Protein AF-A0A0F9JXT3-F1 (afdb_monomer)

Radius of gyration: 18.6 Å; Cα contacts (8 Å, |Δi|>4): 121; chains: 1; bounding box: 40×46×52 Å

Foldseek 3Di:
DVVVVQVVVQVVCVVVQKHWDAQPVVRDIDIDGNDPCPPVPPCLPCVVPVVLVLLLVLQVVQCVVPVFKHQLVSSCVVSVDDPSVVSLVVCVVVVQWDDDVVVNMIGGDCVCSVNDPVVVVVVVVVVVVVVVVVVPPD

Solvent-accessible surface area (backbone atoms only — not comparable to full-atom values): 8036 Å² total; per-residue (Å²): 110,69,68,57,54,51,52,55,50,33,66,68,36,39,88,74,33,30,39,73,45,75,41,81,90,77,74,42,76,46,80,43,73,50,68,87,46,85,80,55,65,77,65,56,95,35,73,96,32,61,71,47,48,54,52,50,50,37,41,51,58,43,12,66,78,41,86,48,45,22,50,48,64,60,33,37,67,73,59,71,52,94,63,48,69,59,48,50,52,52,38,32,76,72,50,44,32,49,78,39,74,93,77,42,32,36,32,69,36,73,53,44,70,75,78,42,66,60,66,60,51,49,52,54,49,51,50,51,51,56,57,46,64,64,69,71,72,121

Organism: NCBI:txid412755

Mean predicted aligned error: 13.15 Å

Nearest PDB structures (foldseek):
  8bfn-assembly1_C  TM=5.231E-01  e=2.560E-04  Escherichia coli
  8dk2-assembly1_G  TM=4.763E-01  e=1.337E-03  Pseudomonas aeruginosa PA14
  2g7u-assembly1_A  TM=6.882E-01  e=5.340E-02  Rhodococcus jostii RHA1
  4aih-assembly3_E  TM=4.426E-01  e=5.340E-02  Yersinia pseudotuberculosis YPIII
  3mq0-assembly1_A  TM=5.984E-01  e=1.878E+00  Agrobacterium tumefaciens

Secondary structure (DSSP, 8-state):
-HHHHHHHHHHHHGGGTEEEEEETTTTEEEEEE---TTSS----TTTT-HHHHHHHHHHHHHHHHTTTEEEHHHHHHHHT-TTHHHHHHHHHHTTSEEEETTTTEEEE-THHHHH--HHHHHHHHHHHHHHHHTTS--

pLDDT: mean 82.57, std 15.04, range [35.94, 96.69]

Sequence (138 aa):
YFQNLIRHLSNFIEPLGLQIRFNPMSSRWYIAFEMDTSDLVSANPFEDKPRLAATLFCTIICCLKSKGTANIQLVKDIRKKKHVLADLKELKEMGYLDLNENLNRVKLTPLIGYHLDLNNLFNKLSLKLKNNEFQFKK

Structure (mmCIF, N/CA/C/O backbone):
data_AF-A0A0F9JXT3-F1
#
_entry.id   AF-A0A0F9JXT3-F1
#
loop_
_atom_site.group_PDB
_atom_site.id
_atom_site.type_symbol
_atom_site.label_atom_id
_atom_site.label_alt_id
_atom_site.label_comp_id
_atom_site.label_asym_id
_atom_site.label_entity_id
_atom_site.label_seq_id
_atom_site.pdbx_PDB_ins_code
_atom_site.Cartn_x
_atom_site.Cartn_y
_atom_site.Cartn_z
_atom_site.occupancy
_atom_site.B_iso_or_equiv
_atom_site.auth_seq_id
_atom_site.auth_comp_id
_atom_site.auth_asym_id
_atom_site.auth_atom_id
_atom_site.pdbx_PDB_model_num
ATOM 1 N N . TYR A 1 1 ? 6.729 -10.269 -32.428 1.00 80.56 1 TYR A N 1
ATOM 2 C CA . TYR A 1 1 ? 7.449 -9.038 -32.825 1.00 80.56 1 TYR A CA 1
ATOM 3 C C . TYR A 1 1 ? 7.768 -8.155 -31.618 1.00 80.56 1 TYR A C 1
ATOM 5 O O . TYR A 1 1 ? 8.933 -8.048 -31.268 1.00 80.56 1 TYR A O 1
ATOM 13 N N . PHE A 1 2 ? 6.765 -7.627 -30.904 1.00 85.31 2 PHE A N 1
ATOM 14 C CA . PHE A 1 2 ? 6.961 -6.769 -29.720 1.00 85.31 2 PHE A CA 1
ATOM 15 C C . PHE A 1 2 ? 7.819 -7.391 -28.600 1.00 85.31 2 PHE A C 1
ATOM 17 O O . PHE A 1 2 ? 8.727 -6.747 -28.092 1.00 85.31 2 PHE A O 1
ATOM 24 N N . GLN A 1 3 ? 7.601 -8.669 -28.270 1.00 83.00 3 GLN A N 1
ATOM 25 C CA . GLN A 1 3 ? 8.414 -9.379 -27.271 1.00 83.00 3 GLN A CA 1
ATOM 26 C C . GLN A 1 3 ? 9.899 -9.462 -27.660 1.00 83.00 3 GLN A C 1
ATOM 28 O O . GLN A 1 3 ? 10.767 -9.324 -26.804 1.00 83.00 3 GLN A O 1
ATOM 33 N N . ASN A 1 4 ? 10.198 -9.622 -28.955 1.00 88.50 4 ASN A N 1
ATOM 34 C CA . ASN A 1 4 ? 11.578 -9.600 -29.434 1.00 88.50 4 ASN A CA 1
ATOM 35 C C . ASN A 1 4 ? 12.175 -8.197 -29.307 1.00 88.50 4 ASN A C 1
ATOM 37 O O . ASN A 1 4 ? 13.304 -8.078 -28.856 1.00 88.50 4 ASN A O 1
ATOM 41 N N . LEU A 1 5 ? 11.420 -7.141 -29.626 1.00 92.44 5 LEU A N 1
ATOM 42 C CA . LEU A 1 5 ? 11.887 -5.764 -29.434 1.00 92.44 5 LEU A CA 1
ATOM 43 C C . LEU A 1 5 ? 12.205 -5.467 -27.963 1.00 92.44 5 LEU A C 1
ATOM 45 O O . LEU A 1 5 ? 13.259 -4.910 -27.675 1.00 92.44 5 LEU A O 1
ATOM 49 N N . ILE A 1 6 ? 11.345 -5.900 -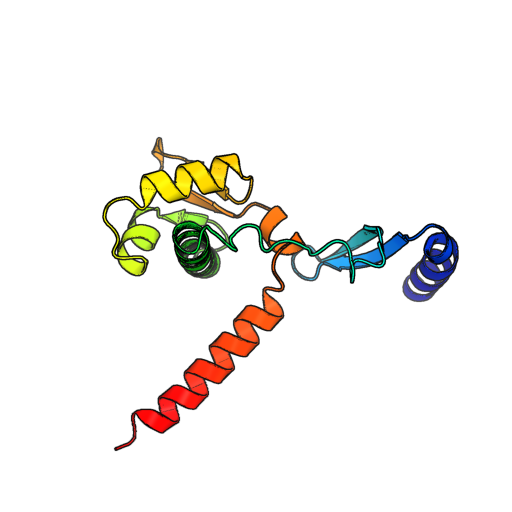27.037 1.00 89.19 6 ILE A N 1
ATOM 50 C CA . ILE A 1 6 ? 11.593 -5.758 -25.596 1.00 89.19 6 ILE A CA 1
ATOM 51 C C . ILE A 1 6 ? 12.842 -6.525 -25.174 1.00 89.19 6 ILE A C 1
ATOM 53 O O . ILE A 1 6 ? 13.680 -5.974 -24.471 1.00 89.19 6 ILE A O 1
ATOM 57 N N . ARG A 1 7 ? 13.007 -7.769 -25.628 1.00 85.81 7 ARG A N 1
ATOM 58 C CA . ARG A 1 7 ? 14.196 -8.563 -25.304 1.00 85.81 7 ARG A CA 1
ATOM 59 C C . ARG A 1 7 ? 15.480 -7.902 -25.814 1.00 85.81 7 ARG A C 1
ATOM 61 O O . ARG A 1 7 ? 16.459 -7.838 -25.086 1.00 85.81 7 ARG A O 1
ATOM 68 N N . HIS A 1 8 ? 15.467 -7.382 -27.041 1.00 91.06 8 HIS A N 1
ATOM 69 C CA . HIS A 1 8 ? 16.624 -6.686 -27.607 1.00 91.06 8 HIS A CA 1
ATOM 70 C C . HIS A 1 8 ? 16.938 -5.389 -26.853 1.00 91.06 8 HIS A C 1
ATOM 72 O O . HIS A 1 8 ? 18.103 -5.123 -26.576 1.00 91.06 8 HIS A O 1
ATOM 78 N N . LEU A 1 9 ? 15.914 -4.612 -26.484 1.00 92.25 9 LEU A N 1
ATOM 79 C CA . LEU A 1 9 ? 16.096 -3.420 -25.660 1.00 92.25 9 LEU A CA 1
ATOM 80 C C . LEU A 1 9 ? 16.654 -3.780 -24.279 1.00 92.25 9 LEU A C 1
ATOM 82 O O . LEU A 1 9 ? 17.563 -3.103 -23.820 1.00 92.25 9 LEU A O 1
ATOM 86 N N . SER A 1 10 ? 16.162 -4.857 -23.657 1.00 89.50 10 SER A N 1
ATOM 87 C CA . SER A 1 10 ? 16.638 -5.338 -22.354 1.00 89.50 10 SER A CA 1
ATOM 88 C C . SER A 1 10 ? 18.144 -5.585 -22.378 1.00 89.50 10 SER A C 1
ATOM 90 O O . SER A 1 10 ? 18.857 -5.020 -21.561 1.00 89.50 10 SER A O 1
ATOM 92 N N . ASN A 1 11 ? 18.634 -6.324 -23.376 1.00 88.00 11 ASN A N 1
ATOM 93 C CA . ASN A 1 11 ? 20.063 -6.612 -23.520 1.00 88.00 11 ASN A CA 1
ATOM 94 C C . ASN A 1 11 ? 20.904 -5.348 -23.775 1.00 88.00 11 ASN A C 1
ATOM 96 O O . ASN A 1 11 ? 22.085 -5.310 -23.455 1.00 88.00 11 ASN A O 1
ATOM 100 N N . PHE A 1 12 ? 20.319 -4.322 -24.401 1.00 91.31 12 PHE A N 1
ATOM 101 C CA . PHE A 1 12 ? 21.026 -3.082 -24.720 1.00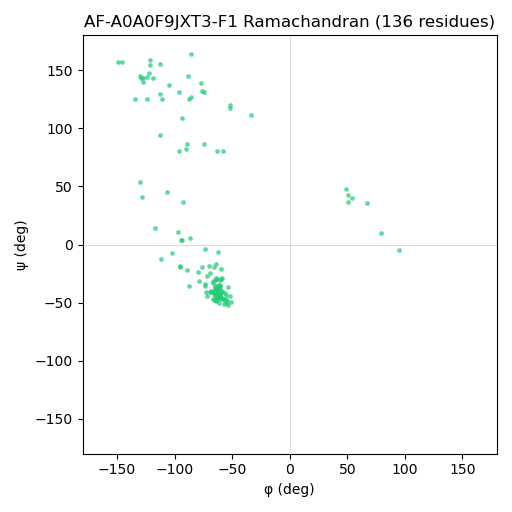 91.31 12 PHE A CA 1
ATOM 102 C C . PHE A 1 12 ? 21.159 -2.152 -23.509 1.00 91.31 12 PHE A C 1
ATOM 104 O O . PHE A 1 12 ? 22.130 -1.408 -23.409 1.00 91.31 12 PHE A O 1
ATOM 111 N N . ILE A 1 13 ? 20.179 -2.180 -22.603 1.00 88.38 13 ILE A N 1
ATOM 112 C CA . ILE A 1 13 ? 20.153 -1.310 -21.421 1.00 88.38 13 ILE A CA 1
ATOM 113 C C . ILE A 1 13 ? 20.724 -1.986 -20.167 1.00 88.38 13 ILE A C 1
ATOM 115 O O . ILE A 1 13 ? 21.120 -1.282 -19.244 1.00 88.38 13 ILE A O 1
ATOM 119 N N . GLU A 1 14 ? 20.819 -3.317 -20.145 1.00 82.94 14 GLU A N 1
ATOM 120 C CA . GLU A 1 14 ? 21.397 -4.101 -19.043 1.00 82.94 14 GLU A CA 1
ATOM 121 C C . GLU A 1 14 ? 22.808 -3.629 -18.629 1.00 82.94 14 GLU A C 1
ATOM 123 O O . GLU A 1 14 ? 23.009 -3.394 -17.437 1.00 82.94 14 GLU A O 1
ATOM 128 N N . PRO A 1 15 ? 23.760 -3.331 -19.544 1.00 81.81 15 PRO A N 1
ATOM 129 C CA . PRO A 1 15 ? 25.084 -2.820 -19.163 1.00 81.81 15 PRO A CA 1
ATOM 130 C C . PRO A 1 15 ? 25.066 -1.450 -18.469 1.00 81.81 15 PRO A C 1
ATOM 132 O O . PRO A 1 15 ? 26.056 -1.054 -17.862 1.00 81.81 15 PRO A O 1
ATOM 135 N N . LEU A 1 16 ? 23.960 -0.707 -18.577 1.00 83.06 16 LEU A N 1
ATOM 136 C CA . LEU A 1 16 ? 23.763 0.575 -17.896 1.00 83.06 16 LEU A CA 1
ATOM 137 C C . LEU A 1 16 ? 23.203 0.393 -16.476 1.00 83.06 16 LEU A C 1
ATOM 139 O O . LEU A 1 16 ? 22.853 1.385 -15.838 1.00 83.06 16 LEU A O 1
ATOM 143 N N . GLY A 1 17 ? 23.071 -0.851 -16.003 1.00 76.38 17 GLY A N 1
ATOM 144 C CA . GLY A 1 17 ? 22.376 -1.172 -14.761 1.00 76.38 17 GLY A CA 1
ATOM 145 C C . GLY A 1 17 ? 20.882 -0.889 -14.872 1.00 76.38 17 GLY A C 1
ATOM 146 O O . GLY A 1 17 ? 20.278 -0.399 -13.927 1.00 76.38 17 GLY A O 1
ATOM 147 N N . LEU A 1 18 ? 20.268 -1.113 -16.038 1.00 84.38 18 LEU A N 1
ATOM 148 C CA . LEU A 1 18 ? 18.835 -0.904 -16.257 1.00 84.38 18 LEU A CA 1
ATOM 149 C C . LEU A 1 18 ? 18.150 -2.217 -16.641 1.00 84.38 18 LEU A C 1
ATOM 151 O O . LEU A 1 18 ? 18.666 -3.004 -17.425 1.00 84.38 18 LEU A O 1
ATOM 155 N N . GLN A 1 19 ? 16.926 -2.410 -16.160 1.00 88.81 19 GLN A N 1
ATOM 156 C CA . GLN A 1 19 ? 16.085 -3.563 -16.456 1.00 88.81 19 GLN A CA 1
ATOM 157 C C . GLN A 1 19 ? 14.705 -3.155 -16.945 1.00 88.81 19 GLN A C 1
ATOM 159 O O . GLN A 1 19 ? 14.085 -2.225 -16.427 1.00 88.81 19 GLN A O 1
ATOM 164 N N . ILE A 1 20 ? 14.168 -3.928 -17.886 1.00 89.44 20 ILE A N 1
ATOM 165 C CA . ILE A 1 20 ? 12.766 -3.827 -18.284 1.00 89.44 20 ILE A CA 1
ATOM 166 C C . ILE A 1 20 ? 11.919 -4.720 -17.374 1.00 89.44 20 ILE A C 1
ATOM 168 O O . ILE A 1 20 ? 12.136 -5.927 -17.289 1.00 89.44 20 ILE A O 1
ATOM 172 N N . ARG A 1 21 ? 10.900 -4.145 -16.734 1.00 86.88 21 ARG A N 1
ATOM 173 C CA . ARG A 1 21 ? 9.947 -4.857 -15.870 1.00 86.88 21 ARG A CA 1
ATOM 174 C C . ARG A 1 21 ? 8.512 -4.688 -16.360 1.00 86.88 21 ARG A C 1
ATOM 176 O O . ARG A 1 21 ? 8.175 -3.706 -17.021 1.00 86.88 21 ARG A O 1
ATOM 183 N N . PHE A 1 22 ? 7.654 -5.651 -16.027 1.00 85.38 22 PHE A N 1
ATOM 184 C CA . PHE A 1 22 ? 6.227 -5.627 -16.352 1.00 85.38 22 PHE A CA 1
ATOM 185 C C . PHE A 1 22 ? 5.388 -5.456 -15.086 1.00 85.38 22 PHE A C 1
ATOM 187 O O . PHE A 1 22 ? 5.504 -6.242 -14.148 1.00 85.38 22 PHE A O 1
ATOM 194 N N . ASN A 1 23 ? 4.518 -4.445 -15.064 1.00 81.06 23 ASN A N 1
ATOM 195 C CA . ASN A 1 23 ? 3.543 -4.246 -13.999 1.00 81.06 23 ASN A CA 1
ATOM 196 C C . ASN A 1 23 ? 2.206 -4.909 -14.389 1.00 81.06 23 ASN A C 1
ATOM 198 O O . ASN A 1 23 ? 1.493 -4.366 -15.241 1.00 81.06 23 ASN A O 1
ATOM 202 N N . PRO A 1 24 ? 1.809 -6.026 -13.748 1.00 74.44 24 PRO A N 1
ATOM 203 C CA . PRO A 1 24 ? 0.580 -6.736 -14.097 1.00 74.44 24 PRO A CA 1
ATOM 204 C C . PRO A 1 24 ? -0.693 -5.958 -13.736 1.00 74.44 24 PRO A C 1
ATOM 206 O O . PRO A 1 24 ? -1.718 -6.142 -14.385 1.00 74.44 24 PRO A O 1
ATOM 209 N N . MET A 1 25 ? -0.643 -5.047 -12.755 1.00 69.69 25 MET A N 1
ATOM 210 C CA . MET A 1 25 ? -1.813 -4.268 -12.324 1.00 69.69 25 MET A CA 1
ATOM 211 C C . MET A 1 25 ? -2.202 -3.191 -13.334 1.00 69.69 25 MET A C 1
ATOM 213 O O . MET A 1 25 ? -3.382 -2.895 -13.505 1.00 69.69 25 MET A O 1
ATOM 217 N N . SER A 1 26 ? -1.212 -2.588 -13.993 1.00 83.69 26 SER A N 1
ATOM 218 C CA . SER A 1 26 ? -1.443 -1.562 -15.016 1.00 83.69 26 SER A CA 1
ATOM 219 C C . SER A 1 26 ? -1.293 -2.086 -16.443 1.00 83.69 26 SER A C 1
ATOM 221 O O . SER A 1 26 ? -1.610 -1.355 -17.378 1.00 83.69 26 SER A O 1
ATOM 223 N N . SER A 1 27 ? -0.842 -3.335 -16.616 1.00 86.50 27 SER A N 1
ATOM 224 C CA . SER A 1 27 ? -0.493 -3.931 -17.912 1.00 86.50 27 SER A CA 1
ATOM 225 C C . SER A 1 27 ? 0.517 -3.086 -18.702 1.00 86.50 27 SER A C 1
ATOM 227 O O . SER A 1 27 ? 0.394 -2.919 -19.915 1.00 86.50 27 SER A O 1
ATOM 229 N N . ARG A 1 28 ? 1.514 -2.518 -18.009 1.00 87.50 28 ARG A N 1
ATOM 230 C CA . ARG A 1 28 ? 2.534 -1.632 -18.593 1.00 87.50 28 ARG A CA 1
ATOM 231 C C . ARG A 1 28 ? 3.943 -2.140 -18.329 1.00 87.50 28 ARG A C 1
ATOM 233 O O . ARG A 1 28 ? 4.242 -2.642 -17.247 1.00 87.50 28 ARG A O 1
ATOM 240 N N . TRP A 1 29 ? 4.805 -1.943 -19.317 1.00 89.25 29 TRP A N 1
ATOM 241 C CA . TRP A 1 29 ? 6.247 -2.133 -19.203 1.00 89.25 29 TRP A CA 1
ATOM 242 C C . TRP A 1 29 ? 6.903 -0.841 -18.716 1.00 89.25 29 TRP A C 1
ATOM 244 O O . TRP A 1 29 ? 6.446 0.249 -19.064 1.00 89.25 29 TRP A O 1
ATOM 254 N N . TYR A 1 30 ? 7.955 -0.954 -17.915 1.00 88.00 30 TYR A N 1
ATOM 255 C CA . TYR A 1 30 ? 8.721 0.182 -17.407 1.00 88.00 30 TYR A CA 1
ATOM 256 C C . TYR A 1 30 ? 10.202 -0.181 -17.276 1.00 88.00 30 TYR A C 1
ATOM 258 O O . TYR A 1 30 ? 10.547 -1.359 -17.186 1.00 88.00 30 TYR A O 1
ATOM 266 N N . ILE A 1 31 ? 11.068 0.833 -17.282 1.00 90.44 31 ILE A N 1
ATOM 267 C CA . ILE A 1 31 ? 12.506 0.680 -17.051 1.00 90.44 31 ILE A CA 1
ATOM 268 C C . ILE A 1 31 ? 12.777 0.964 -15.573 1.00 90.44 31 ILE A C 1
ATOM 270 O O . ILE A 1 31 ? 12.285 1.952 -15.027 1.00 90.44 31 ILE A O 1
ATOM 274 N N . ALA A 1 32 ? 13.528 0.083 -14.930 1.00 82.62 32 ALA A N 1
ATOM 275 C CA . ALA A 1 32 ? 14.004 0.212 -13.562 1.00 82.62 32 ALA A CA 1
ATOM 276 C C . ALA A 1 32 ? 15.532 0.161 -13.555 1.00 82.62 32 ALA A C 1
ATOM 278 O O . ALA A 1 32 ? 16.126 -0.361 -14.491 1.00 82.62 32 ALA A O 1
ATOM 279 N N . PHE A 1 33 ? 16.161 0.685 -12.510 1.00 82.94 33 PHE A N 1
ATOM 280 C CA . PHE A 1 33 ? 17.594 0.514 -12.308 1.00 82.94 33 PHE A CA 1
ATOM 281 C C . PHE A 1 33 ? 17.838 -0.811 -11.572 1.00 82.94 33 PHE A C 1
ATOM 283 O O . PHE A 1 33 ? 17.222 -1.067 -10.536 1.00 82.94 33 PHE A O 1
ATOM 290 N N . GLU A 1 34 ? 18.693 -1.659 -12.125 1.00 65.75 34 GLU A N 1
ATOM 291 C CA . GLU A 1 34 ? 19.302 -2.794 -11.450 1.00 65.75 34 GLU A CA 1
ATOM 292 C C . GLU A 1 34 ? 20.593 -2.300 -10.807 1.00 65.75 34 GLU A C 1
ATOM 294 O O . GLU A 1 34 ? 21.674 -2.306 -11.384 1.00 65.75 34 GLU A O 1
ATOM 299 N N . MET A 1 35 ? 20.449 -1.780 -9.594 1.00 54.59 35 MET A N 1
ATOM 300 C CA . MET A 1 35 ? 21.573 -1.770 -8.678 1.00 54.59 35 MET A CA 1
ATOM 301 C C . MET A 1 35 ? 21.712 -3.218 -8.209 1.00 54.59 35 MET A C 1
ATOM 303 O O . MET A 1 35 ? 20.713 -3.800 -7.779 1.00 54.59 35 MET A O 1
ATOM 307 N N . ASP A 1 36 ? 22.920 -3.777 -8.249 1.00 48.22 36 ASP A N 1
ATOM 308 C CA . ASP A 1 36 ? 23.298 -4.896 -7.384 1.00 48.22 36 ASP A CA 1
ATOM 30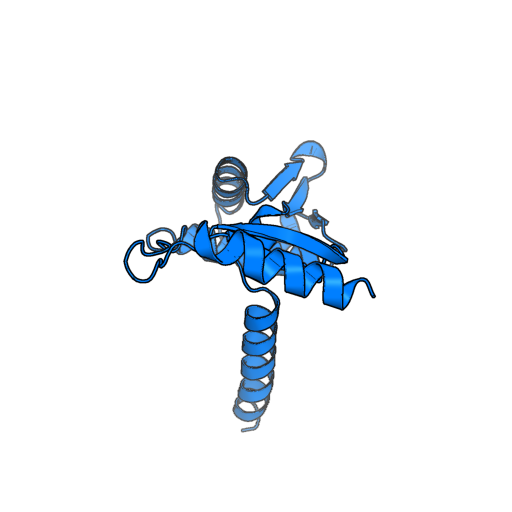9 C C . ASP A 1 36 ? 23.110 -4.439 -5.922 1.00 48.22 36 ASP A C 1
ATOM 311 O O . ASP A 1 36 ? 24.020 -3.967 -5.246 1.00 48.22 36 ASP A O 1
ATOM 315 N N . THR A 1 37 ? 21.866 -4.475 -5.442 1.00 45.78 37 THR A N 1
ATOM 316 C CA . THR A 1 37 ? 21.440 -4.075 -4.098 1.00 45.78 37 THR A CA 1
ATOM 317 C C . THR A 1 37 ? 21.434 -5.262 -3.147 1.00 45.78 37 THR A C 1
ATOM 319 O O . THR A 1 37 ? 20.589 -5.348 -2.256 1.00 45.78 37 THR A O 1
ATOM 322 N N . SER A 1 38 ? 22.391 -6.183 -3.278 1.00 41.19 38 SER A N 1
ATOM 323 C CA . SER A 1 38 ? 22.712 -7.012 -2.114 1.00 41.19 38 SER A CA 1
ATOM 324 C C . SER A 1 38 ? 23.260 -6.141 -0.973 1.00 41.19 38 SER A C 1
ATOM 326 O O . SER A 1 38 ? 22.984 -6.439 0.185 1.00 41.19 38 SER A O 1
ATOM 328 N N . ASP A 1 39 ? 23.921 -5.016 -1.297 1.00 38.44 39 ASP A N 1
ATOM 329 C CA . ASP A 1 39 ? 24.649 -4.199 -0.310 1.00 38.44 39 ASP A CA 1
ATOM 330 C C . ASP A 1 39 ? 24.040 -2.811 -0.038 1.00 38.44 39 ASP A C 1
ATOM 332 O O . ASP A 1 39 ? 24.345 -2.180 0.973 1.00 38.44 39 ASP A O 1
ATOM 336 N N . LEU A 1 40 ? 23.098 -2.353 -0.865 1.00 40.56 40 LEU A N 1
ATOM 337 C CA . LEU A 1 40 ? 22.130 -1.330 -0.470 1.00 40.56 40 LEU A CA 1
ATOM 338 C C . LEU A 1 40 ? 20.877 -2.067 -0.044 1.00 40.56 40 LEU A C 1
ATOM 340 O O . LEU A 1 40 ? 19.936 -2.206 -0.823 1.00 40.56 40 LEU A O 1
ATOM 344 N N . VAL A 1 41 ? 20.908 -2.569 1.192 1.00 43.25 41 VAL A N 1
ATOM 345 C CA . VAL A 1 41 ? 19.729 -3.015 1.930 1.00 43.25 41 VAL A CA 1
ATOM 346 C C . VAL A 1 41 ? 18.584 -2.102 1.510 1.00 43.25 41 VAL A C 1
ATOM 348 O O . VAL A 1 41 ? 18.609 -0.902 1.798 1.00 43.25 41 VAL A O 1
ATOM 351 N N . SER A 1 42 ?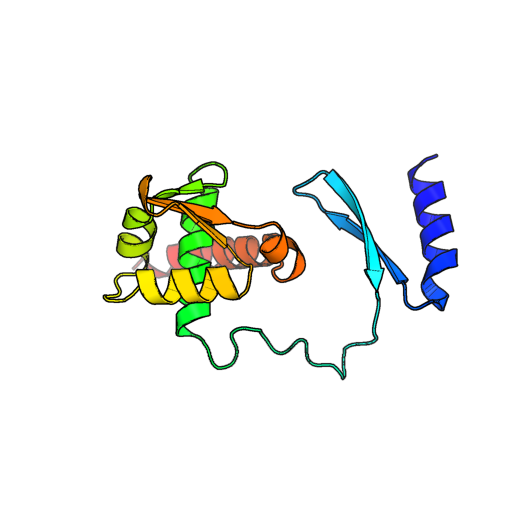 17.600 -2.636 0.778 1.00 49.72 42 SER A N 1
ATOM 352 C CA . SER A 1 42 ? 16.298 -1.995 0.689 1.00 49.72 42 SER A CA 1
ATOM 353 C C . SER A 1 42 ? 15.772 -2.041 2.117 1.00 49.72 42 SER A C 1
ATOM 355 O O . SER A 1 42 ? 15.080 -2.991 2.490 1.00 49.72 42 SER A O 1
ATOM 357 N N . ALA A 1 43 ? 16.235 -1.108 2.953 1.00 57.97 43 ALA A N 1
ATOM 358 C CA . ALA A 1 43 ? 15.870 -1.024 4.348 1.00 57.97 43 ALA A CA 1
ATOM 359 C C . ALA A 1 43 ? 14.363 -1.038 4.307 1.00 57.97 43 ALA A C 1
ATOM 361 O O . ALA A 1 43 ? 13.748 -0.218 3.611 1.00 57.97 43 ALA A O 1
ATOM 362 N N . ASN A 1 44 ? 13.783 -2.075 4.906 1.00 70.75 44 ASN A N 1
ATOM 363 C CA . ASN A 1 44 ? 12.347 -2.202 4.913 1.00 70.75 44 ASN A CA 1
ATOM 364 C C . ASN A 1 44 ? 11.852 -0.845 5.436 1.00 70.75 44 ASN A C 1
ATOM 366 O O . ASN A 1 44 ? 12.242 -0.457 6.537 1.00 70.75 44 ASN A O 1
ATOM 370 N N . PRO A 1 45 ? 11.043 -0.074 4.682 1.00 76.38 45 PRO A N 1
ATOM 371 C CA . PRO A 1 45 ? 10.684 1.291 5.081 1.00 76.38 45 PRO A CA 1
ATOM 372 C C . PRO A 1 45 ? 9.910 1.316 6.411 1.00 76.38 45 PRO A C 1
ATOM 374 O O . PRO A 1 45 ? 9.633 2.381 6.973 1.00 76.38 45 PRO A O 1
ATOM 377 N N . PHE A 1 46 ? 9.567 0.126 6.910 1.00 85.62 46 PHE A N 1
ATOM 378 C CA . PHE A 1 46 ? 8.922 -0.144 8.172 1.00 85.62 46 PHE A CA 1
ATOM 379 C C . PHE A 1 46 ? 9.747 -0.980 9.166 1.00 85.62 46 PHE A C 1
ATOM 381 O O . PHE A 1 46 ? 9.150 -1.456 10.130 1.00 85.62 46 PHE A O 1
ATOM 388 N N . GLU A 1 47 ? 11.057 -1.166 8.968 1.00 80.38 47 GLU A N 1
ATOM 389 C CA . GLU A 1 47 ? 11.944 -1.970 9.833 1.00 80.38 47 GLU A CA 1
ATOM 390 C C . GLU A 1 47 ? 11.807 -1.570 11.310 1.00 80.38 47 GLU A C 1
ATOM 392 O O . GLU A 1 47 ? 11.428 -2.395 12.138 1.00 80.38 47 GLU A O 1
ATOM 397 N N . ASP A 1 48 ? 11.886 -0.270 11.59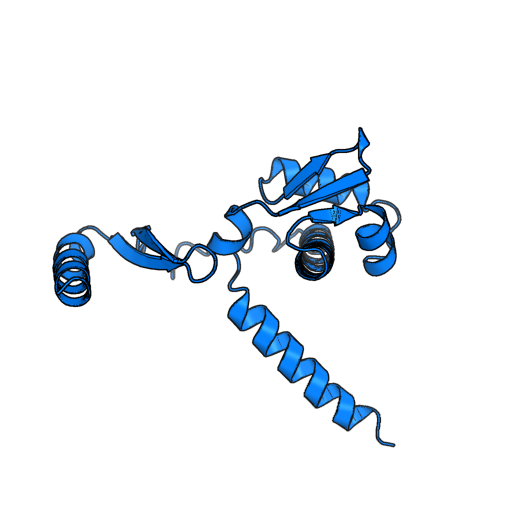8 1.00 85.19 48 ASP A N 1
ATOM 398 C CA . ASP A 1 48 ? 11.657 0.290 12.940 1.00 85.19 48 ASP A CA 1
ATOM 399 C C . ASP A 1 48 ? 10.233 0.839 13.141 1.00 85.19 48 ASP A C 1
ATOM 401 O O . ASP A 1 48 ? 9.932 1.546 14.106 1.00 85.19 48 ASP A O 1
ATOM 405 N N . LYS A 1 49 ? 9.315 0.558 12.207 1.00 90.44 49 LYS A N 1
ATOM 406 C CA . LYS A 1 49 ? 7.945 1.104 12.207 1.00 90.44 49 LYS A CA 1
ATOM 407 C C . LYS A 1 49 ? 6.888 0.006 12.020 1.00 90.44 49 LYS A C 1
ATOM 409 O O . LYS A 1 49 ? 5.988 0.165 11.185 1.00 90.44 49 LYS A O 1
ATOM 414 N N . PRO A 1 50 ? 6.878 -1.063 12.849 1.00 90.38 50 PRO A N 1
ATOM 415 C CA . PRO A 1 50 ? 5.901 -2.158 12.741 1.00 90.38 50 PRO A CA 1
ATOM 416 C C . PRO A 1 50 ? 4.453 -1.662 12.873 1.00 90.38 50 PRO A C 1
ATOM 418 O O . PRO A 1 50 ? 3.518 -2.204 12.279 1.00 90.38 50 PRO A O 1
ATOM 421 N N . ARG A 1 51 ? 4.270 -0.565 13.615 1.00 94.50 51 ARG A N 1
ATOM 422 C CA . ARG A 1 51 ? 3.020 0.186 13.725 1.00 94.50 51 ARG A CA 1
ATOM 423 C C . ARG A 1 51 ? 2.463 0.587 12.355 1.00 94.50 51 ARG A C 1
ATOM 425 O O . ARG A 1 51 ? 1.292 0.309 12.090 1.00 94.50 51 ARG A O 1
ATOM 432 N N . LEU A 1 52 ? 3.294 1.220 11.525 1.00 94.69 52 LEU A N 1
ATOM 433 C CA . LEU A 1 52 ? 2.922 1.719 10.202 1.00 94.69 52 LEU A CA 1
ATOM 434 C C . LEU A 1 52 ? 2.757 0.572 9.206 1.00 94.69 52 LEU A C 1
ATOM 436 O O . LEU A 1 52 ? 1.766 0.567 8.483 1.00 94.69 52 LEU A O 1
ATOM 440 N N . ALA A 1 53 ? 3.634 -0.441 9.241 1.00 91.88 53 ALA A N 1
ATOM 441 C CA . ALA A 1 53 ? 3.485 -1.649 8.420 1.00 91.88 53 ALA A CA 1
ATOM 442 C C . ALA A 1 53 ? 2.116 -2.308 8.621 1.00 91.88 53 ALA A C 1
ATOM 444 O O . ALA A 1 53 ? 1.407 -2.600 7.660 1.00 91.88 53 ALA A O 1
ATOM 445 N N . ALA A 1 54 ? 1.712 -2.509 9.878 1.00 93.38 54 ALA A N 1
ATOM 446 C CA . ALA A 1 54 ? 0.432 -3.131 10.192 1.00 93.38 54 ALA A CA 1
ATOM 447 C C . ALA A 1 54 ? -0.761 -2.274 9.733 1.00 93.38 54 ALA A C 1
ATOM 449 O O . ALA A 1 54 ? -1.747 -2.809 9.225 1.00 93.38 54 ALA A O 1
ATOM 450 N N . THR A 1 55 ? -0.680 -0.948 9.874 1.00 96.38 55 THR A N 1
ATOM 451 C CA . THR A 1 55 ? -1.738 -0.040 9.403 1.00 96.38 55 THR A CA 1
ATOM 452 C C . THR A 1 55 ? -1.812 0.001 7.875 1.00 96.38 55 THR A C 1
ATOM 454 O O . THR A 1 55 ? -2.912 -0.071 7.318 1.00 96.38 55 THR A O 1
ATOM 457 N N . LEU A 1 56 ? -0.671 0.025 7.182 1.00 94.25 56 LEU A N 1
ATOM 458 C CA . LEU A 1 56 ? -0.615 -0.073 5.726 1.00 94.25 56 LEU A CA 1
ATOM 459 C C . LEU A 1 56 ? -1.209 -1.400 5.249 1.00 94.25 56 LEU A C 1
ATOM 461 O O . LEU A 1 56 ? -2.041 -1.410 4.349 1.00 94.25 56 LEU A O 1
ATOM 465 N N . PHE A 1 57 ? -0.864 -2.508 5.904 1.00 92.31 57 PHE A N 1
ATOM 466 C CA . PHE A 1 57 ? -1.392 -3.829 5.576 1.00 92.31 57 PHE A CA 1
ATOM 467 C C . PHE A 1 57 ? -2.922 -3.908 5.716 1.00 92.31 57 PHE A C 1
ATOM 469 O O . PHE A 1 57 ? -3.604 -4.359 4.794 1.00 92.31 57 PHE A O 1
ATOM 476 N N . CYS A 1 58 ? -3.489 -3.402 6.820 1.00 94.38 58 CYS A N 1
ATOM 477 C CA . CYS A 1 58 ? -4.947 -3.298 6.978 1.00 94.38 58 CYS A CA 1
ATOM 478 C C . CYS A 1 58 ? -5.579 -2.434 5.877 1.00 94.38 58 CYS A C 1
ATOM 480 O O . CYS A 1 58 ? -6.622 -2.789 5.330 1.00 94.38 58 CYS A O 1
ATOM 482 N N . THR A 1 59 ? -4.929 -1.325 5.519 1.00 94.75 59 THR A N 1
ATOM 483 C CA . THR A 1 59 ? -5.398 -0.419 4.462 1.00 94.75 59 THR A CA 1
ATOM 484 C C . THR A 1 59 ? -5.391 -1.100 3.095 1.00 94.75 59 THR A C 1
ATOM 486 O O . THR A 1 59 ? -6.372 -0.995 2.361 1.00 94.75 59 THR A O 1
ATOM 489 N N . ILE A 1 60 ? -4.336 -1.858 2.776 1.00 92.44 60 ILE A N 1
ATOM 490 C CA . ILE A 1 60 ? -4.233 -2.657 1.549 1.00 92.44 60 ILE A CA 1
ATOM 491 C C . ILE A 1 60 ? -5.405 -3.636 1.465 1.00 92.44 60 ILE A C 1
ATOM 493 O O . ILE A 1 60 ? -6.134 -3.622 0.474 1.00 92.44 60 ILE A O 1
ATOM 497 N N . ILE A 1 61 ? -5.653 -4.418 2.523 1.00 90.38 61 ILE A N 1
ATOM 498 C CA . ILE A 1 61 ? -6.782 -5.362 2.575 1.00 90.38 61 ILE A CA 1
ATOM 499 C C . ILE A 1 61 ? -8.111 -4.647 2.315 1.00 90.38 61 ILE A C 1
ATOM 501 O O . ILE A 1 61 ? -8.917 -5.118 1.509 1.00 90.38 61 ILE A O 1
ATOM 505 N N . CYS A 1 62 ? -8.351 -3.511 2.974 1.00 92.62 62 CYS A N 1
ATOM 506 C CA . CYS A 1 62 ? -9.586 -2.757 2.787 1.00 92.62 62 CYS A CA 1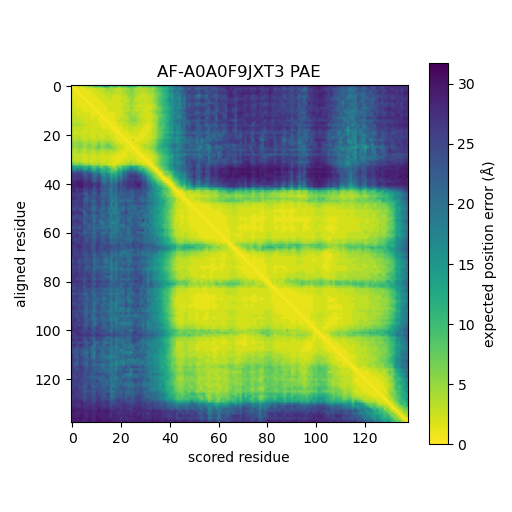
ATOM 507 C C . CYS A 1 62 ? -9.740 -2.268 1.342 1.00 92.62 62 CYS A C 1
ATOM 509 O O . CYS A 1 62 ? -10.786 -2.499 0.734 1.00 92.62 62 CYS A O 1
ATOM 511 N N . CYS A 1 63 ? -8.711 -1.631 0.778 1.00 91.19 63 CYS A N 1
ATOM 512 C CA . CYS A 1 63 ? -8.754 -1.065 -0.571 1.00 91.19 63 CYS A CA 1
ATOM 513 C C . CYS A 1 63 ? -8.959 -2.141 -1.642 1.00 91.19 63 CYS A C 1
ATOM 515 O O . CYS A 1 63 ? -9.690 -1.911 -2.604 1.00 91.19 63 CYS A O 1
ATOM 517 N N . LEU A 1 64 ? -8.391 -3.334 -1.463 1.00 84.69 64 LEU A N 1
ATOM 518 C CA . LEU A 1 64 ? -8.601 -4.460 -2.379 1.00 84.69 64 LEU A CA 1
ATOM 519 C C . LEU A 1 64 ? -10.057 -4.925 -2.397 1.00 84.69 64 LEU A C 1
ATOM 521 O O . LEU A 1 64 ? -10.608 -5.175 -3.466 1.00 84.69 64 LEU A O 1
ATOM 525 N N . LYS A 1 65 ? -10.712 -4.969 -1.231 1.00 82.19 65 LYS A N 1
ATOM 526 C CA . LYS A 1 65 ? -12.146 -5.291 -1.140 1.00 82.19 65 LYS A CA 1
ATOM 527 C C . LYS A 1 65 ? -13.040 -4.232 -1.792 1.00 82.19 65 LYS A C 1
ATOM 529 O O . LYS A 1 65 ? -14.194 -4.515 -2.090 1.00 82.19 65 LYS A O 1
ATOM 534 N N . SER A 1 66 ? -12.531 -3.019 -2.005 1.00 80.81 66 SER A N 1
ATOM 535 C CA . SER A 1 66 ? -13.320 -1.847 -2.402 1.00 80.81 66 SER A CA 1
ATOM 536 C C . SER A 1 66 ? -12.767 -1.130 -3.645 1.00 80.81 66 SER A C 1
ATOM 538 O O . SER A 1 66 ? -12.764 0.095 -3.735 1.00 80.81 66 SER A O 1
ATOM 540 N N . LYS A 1 67 ? -12.317 -1.906 -4.647 1.00 80.00 67 LYS A N 1
ATOM 541 C CA . LYS A 1 67 ? -11.866 -1.415 -5.972 1.00 80.00 67 LYS A CA 1
ATOM 542 C C . LYS A 1 67 ? -10.838 -0.268 -5.894 1.00 80.00 67 LYS A C 1
ATOM 544 O O . LYS A 1 67 ? -10.853 0.657 -6.700 1.00 80.00 67 LYS A O 1
ATOM 549 N N . GLY A 1 68 ? -9.940 -0.327 -4.913 1.00 79.38 68 GLY A N 1
ATOM 550 C CA . GLY A 1 68 ? -8.816 0.596 -4.748 1.00 79.38 68 GLY A CA 1
ATOM 551 C C . GLY A 1 68 ? -9.054 1.776 -3.804 1.00 79.38 68 GLY A C 1
ATOM 552 O O . GLY A 1 68 ? -8.105 2.512 -3.553 1.00 79.38 68 GLY A O 1
ATOM 553 N N . THR A 1 69 ? -10.260 1.967 -3.253 1.00 91.25 69 THR A N 1
ATOM 554 C CA . THR A 1 69 ? -10.549 3.037 -2.273 1.00 91.25 69 THR A CA 1
ATOM 555 C C . THR A 1 69 ? -11.360 2.499 -1.101 1.00 91.25 69 THR A C 1
ATOM 557 O O . THR A 1 69 ? -12.452 1.986 -1.308 1.00 91.25 69 THR A O 1
ATOM 560 N N . ALA A 1 70 ? -10.883 2.687 0.127 1.00 94.31 70 ALA A N 1
ATOM 561 C CA . ALA A 1 70 ? -11.531 2.201 1.342 1.00 94.31 70 ALA A CA 1
ATOM 562 C C . ALA A 1 70 ? -12.078 3.321 2.234 1.00 94.31 70 ALA A C 1
ATOM 564 O O . ALA A 1 70 ? -11.578 4.444 2.237 1.00 94.31 70 ALA A O 1
ATOM 565 N N . ASN A 1 71 ? -13.083 2.989 3.048 1.00 94.75 71 ASN A N 1
ATOM 566 C CA . ASN A 1 71 ? -13.531 3.833 4.154 1.00 94.75 71 ASN A CA 1
ATOM 567 C C . ASN A 1 71 ? -12.529 3.726 5.321 1.00 94.75 71 ASN A C 1
ATOM 569 O O . ASN A 1 71 ? -12.164 2.619 5.723 1.00 94.75 71 ASN A O 1
ATOM 573 N N . ILE A 1 72 ? -12.103 4.859 5.883 1.00 94.81 72 ILE A N 1
ATOM 574 C CA . ILE A 1 72 ? -11.156 4.906 7.012 1.00 94.81 72 ILE A CA 1
ATOM 575 C C . ILE A 1 72 ? -11.723 4.173 8.238 1.00 94.81 72 ILE A C 1
ATOM 577 O O . ILE A 1 72 ? -10.961 3.572 8.996 1.00 94.81 72 ILE A O 1
ATOM 581 N N . GLN A 1 73 ? -13.046 4.160 8.423 1.00 93.31 73 GLN A N 1
ATOM 582 C CA . GLN A 1 73 ? -13.684 3.421 9.511 1.00 93.31 73 GLN A CA 1
ATOM 583 C C . GLN A 1 73 ? -13.425 1.914 9.406 1.00 93.31 73 GLN A C 1
ATOM 585 O O . GLN A 1 73 ? -13.012 1.309 10.386 1.00 93.31 73 GLN A O 1
ATOM 590 N N . LEU A 1 74 ? -13.514 1.330 8.206 1.00 93.50 74 LEU A N 1
ATOM 591 C CA . LEU A 1 74 ? -13.195 -0.089 8.004 1.00 93.50 74 LEU A CA 1
ATOM 592 C C . LEU A 1 74 ? -11.734 -0.397 8.349 1.00 93.50 74 L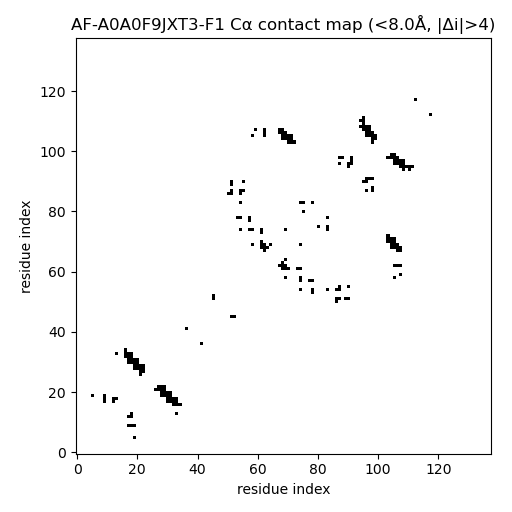EU A C 1
ATOM 594 O O . LEU A 1 74 ? -11.431 -1.438 8.929 1.00 93.50 74 LEU A O 1
ATOM 598 N N . VAL A 1 75 ? -10.815 0.518 8.025 1.00 95.12 75 VAL A N 1
ATOM 599 C CA . VAL A 1 75 ? -9.404 0.375 8.412 1.00 95.12 75 VAL A CA 1
ATOM 600 C C . VAL A 1 75 ? -9.259 0.394 9.935 1.00 95.12 75 VAL A C 1
ATOM 602 O O . VAL A 1 75 ? -8.533 -0.437 10.480 1.00 95.12 75 VAL A O 1
ATOM 605 N N . LYS A 1 76 ? -9.969 1.290 10.635 1.00 94.44 76 LYS A N 1
ATOM 606 C CA . LYS A 1 76 ? -9.991 1.336 12.108 1.00 94.44 76 LYS A CA 1
ATOM 607 C C . LYS A 1 76 ? -10.534 0.039 12.709 1.00 94.44 76 LYS A C 1
ATOM 609 O O . LYS A 1 76 ? -9.918 -0.491 13.634 1.00 94.44 76 LYS A O 1
ATOM 614 N N . ASP A 1 77 ? -11.622 -0.484 12.153 1.00 93.50 77 ASP A N 1
ATOM 615 C CA . ASP A 1 77 ? -12.306 -1.682 12.647 1.00 93.50 77 ASP A CA 1
ATOM 616 C C . ASP A 1 77 ? -11.434 -2.938 12.502 1.00 93.50 77 ASP A C 1
ATOM 618 O O . ASP A 1 77 ? -11.359 -3.753 13.422 1.00 93.50 77 ASP A O 1
ATOM 622 N N . ILE A 1 78 ? -10.713 -3.073 11.381 1.00 92.88 78 ILE A N 1
ATOM 623 C CA . ILE A 1 78 ? -9.761 -4.175 11.176 1.00 92.88 78 ILE A CA 1
ATOM 624 C C . ILE A 1 78 ? -8.517 -3.987 12.049 1.00 92.88 78 ILE A C 1
ATOM 626 O O . ILE A 1 78 ? -8.049 -4.939 12.675 1.00 92.88 78 ILE A O 1
ATOM 630 N N . ARG A 1 79 ? -7.966 -2.768 12.110 1.00 94.69 79 ARG A N 1
ATOM 631 C CA . ARG A 1 79 ? -6.702 -2.501 12.811 1.00 94.69 79 ARG A CA 1
ATOM 632 C C . ARG A 1 79 ? -6.838 -2.561 14.335 1.00 94.69 79 ARG A C 1
ATOM 634 O O . ARG A 1 79 ? -5.837 -2.843 14.996 1.00 94.69 79 ARG A O 1
ATOM 641 N N . LYS A 1 80 ? -8.033 -2.279 14.876 1.00 91.81 80 LYS A N 1
ATOM 642 C CA . LYS A 1 80 ? -8.377 -2.267 16.314 1.00 91.81 80 LYS A CA 1
ATOM 643 C C . LYS A 1 80 ? -7.381 -1.481 17.174 1.00 91.81 80 LYS A C 1
ATOM 645 O O . LYS A 1 80 ? -6.914 -1.948 18.209 1.00 91.81 80 LYS A O 1
ATOM 650 N N . LYS A 1 81 ? -7.036 -0.267 16.738 1.00 89.44 81 LYS A N 1
ATOM 651 C CA . LYS A 1 81 ? -6.072 0.614 17.417 1.00 89.44 81 LYS A CA 1
ATOM 652 C C . LYS A 1 81 ? -6.655 2.019 17.603 1.00 89.44 81 LYS A C 1
ATOM 654 O O . LYS A 1 81 ? -7.344 2.523 16.724 1.00 89.44 81 LYS A O 1
ATOM 659 N N . LYS A 1 82 ? -6.329 2.686 18.719 1.00 84.00 82 LYS A N 1
ATOM 660 C CA . LYS A 1 82 ? -6.820 4.043 19.038 1.00 84.00 82 LYS A CA 1
ATOM 661 C C . LYS A 1 82 ? -6.374 5.115 18.027 1.00 84.00 82 LYS A C 1
ATOM 663 O O . LYS A 1 82 ? -7.193 5.893 17.555 1.00 84.00 82 LYS A O 1
ATOM 668 N N . HIS A 1 83 ? -5.095 5.131 17.644 1.00 91.06 83 HIS A N 1
ATOM 669 C CA . HIS A 1 83 ? -4.501 6.209 16.830 1.00 91.06 83 HIS A CA 1
ATOM 670 C C . HIS A 1 83 ? -4.226 5.807 15.372 1.00 91.06 83 HIS A C 1
ATOM 672 O O . HIS A 1 83 ? -3.153 6.071 14.839 1.00 91.06 83 HIS A O 1
ATOM 678 N N . VAL A 1 84 ? -5.183 5.148 14.711 1.00 94.44 84 VAL A N 1
ATOM 679 C CA . VAL A 1 84 ? -5.036 4.744 13.294 1.00 94.44 84 VAL A CA 1
ATOM 680 C C . VAL A 1 84 ? -4.935 5.950 12.365 1.00 94.44 84 VAL A C 1
ATOM 682 O O . VAL A 1 84 ? -4.191 5.912 11.396 1.00 94.44 84 VAL A O 1
ATOM 685 N N . LEU A 1 85 ? -5.648 7.039 12.662 1.00 94.25 85 LEU A N 1
ATOM 686 C CA . LEU A 1 85 ? -5.644 8.224 11.804 1.00 94.25 85 LEU A CA 1
ATOM 687 C C . LEU A 1 85 ? -4.274 8.924 11.774 1.00 94.25 85 LEU A C 1
ATOM 689 O O . LEU A 1 85 ? -3.888 9.435 10.731 1.00 94.25 85 LEU A O 1
ATOM 693 N N . ALA A 1 86 ? -3.527 8.896 12.883 1.00 95.38 86 ALA A N 1
ATOM 694 C CA . ALA A 1 86 ? -2.154 9.401 12.926 1.00 95.38 86 ALA A CA 1
ATOM 695 C C . ALA A 1 86 ? -1.228 8.556 12.039 1.00 95.38 86 ALA A C 1
ATOM 6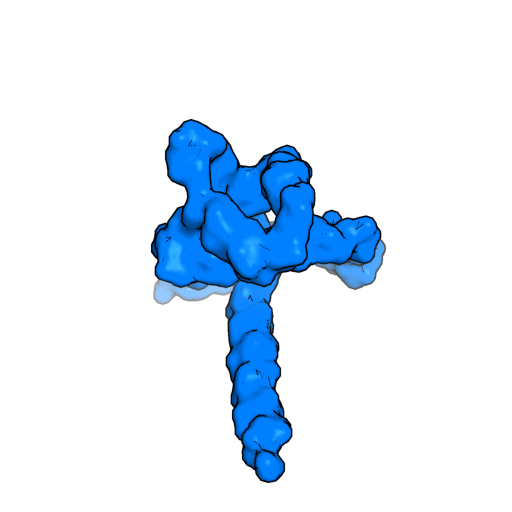97 O O . ALA A 1 86 ? -0.540 9.099 11.183 1.00 95.38 86 ALA A O 1
ATOM 698 N N . ASP A 1 87 ? -1.305 7.226 12.155 1.00 96.44 87 ASP A N 1
ATOM 699 C CA . ASP A 1 87 ? -0.543 6.318 11.289 1.00 96.44 87 ASP A CA 1
ATOM 700 C C . ASP A 1 87 ? -0.874 6.533 9.801 1.00 96.44 87 ASP A C 1
ATOM 702 O O . ASP A 1 87 ? 0.010 6.486 8.955 1.00 96.44 87 ASP A O 1
ATOM 706 N N . LEU A 1 88 ? -2.149 6.764 9.469 1.00 96.31 88 LEU A N 1
ATOM 707 C CA . LEU A 1 88 ? -2.570 7.049 8.098 1.00 96.31 88 LEU A CA 1
ATOM 708 C C . LEU A 1 88 ? -1.985 8.373 7.590 1.00 96.31 88 LEU A C 1
ATOM 710 O O . LEU A 1 88 ? -1.574 8.440 6.437 1.00 96.31 88 LEU A O 1
ATOM 714 N N . LYS A 1 89 ? -1.914 9.414 8.427 1.00 96.69 89 LYS A N 1
ATOM 715 C CA . LYS A 1 89 ? -1.274 10.686 8.057 1.00 96.69 89 LYS A CA 1
ATOM 716 C C . LYS A 1 89 ? 0.220 10.506 7.790 1.00 96.69 89 LYS A C 1
ATOM 718 O O . LYS A 1 89 ? 0.691 10.943 6.748 1.00 96.69 89 LYS A O 1
ATOM 723 N N . GLU A 1 90 ? 0.923 9.764 8.640 1.00 96.38 90 GLU A N 1
ATOM 724 C CA . GLU A 1 90 ? 2.337 9.431 8.412 1.00 96.38 90 GLU A CA 1
ATOM 725 C C . GLU A 1 90 ? 2.524 8.630 7.108 1.00 96.38 90 GLU A C 1
ATOM 727 O O . GLU A 1 90 ? 3.394 8.929 6.296 1.00 96.38 90 GLU A O 1
ATOM 732 N N . LEU A 1 91 ? 1.664 7.640 6.842 1.00 95.38 91 LEU A N 1
ATOM 733 C CA . LEU A 1 91 ? 1.708 6.865 5.595 1.00 95.38 91 LEU A CA 1
ATOM 734 C C . LEU A 1 91 ? 1.403 7.711 4.346 1.00 95.38 91 LEU A C 1
ATOM 736 O O . LEU A 1 91 ? 1.920 7.405 3.269 1.00 95.38 91 LEU A O 1
ATOM 740 N N . LYS A 1 92 ? 0.580 8.760 4.481 1.00 95.62 92 LYS A N 1
ATOM 741 C CA . LYS A 1 92 ? 0.345 9.758 3.429 1.00 95.62 92 LYS A CA 1
ATOM 742 C C . LYS A 1 92 ? 1.607 10.570 3.155 1.00 95.62 92 LYS A C 1
ATOM 744 O O . LYS A 1 92 ? 1.975 10.731 1.998 1.00 95.62 92 LYS A O 1
ATOM 749 N N . GLU A 1 93 ? 2.274 11.052 4.200 1.00 95.19 93 GLU A N 1
ATOM 750 C CA . GLU A 1 93 ? 3.533 11.805 4.086 1.00 95.19 93 GLU A CA 1
ATOM 751 C C . GLU A 1 93 ? 4.642 10.962 3.446 1.00 95.19 93 GLU A C 1
ATOM 753 O O . GLU A 1 93 ? 5.417 11.462 2.637 1.00 95.19 93 GLU A O 1
ATOM 758 N N . MET A 1 94 ? 4.659 9.656 3.723 1.00 92.00 94 MET A N 1
ATOM 759 C CA . MET A 1 94 ? 5.545 8.691 3.064 1.00 92.00 94 MET A CA 1
ATOM 760 C C . MET A 1 94 ? 5.139 8.354 1.614 1.00 92.00 94 MET A C 1
ATOM 762 O O . MET A 1 94 ? 5.827 7.578 0.955 1.00 92.00 94 MET A O 1
ATOM 766 N N . GLY A 1 95 ? 4.017 8.880 1.113 1.00 92.44 95 GLY A N 1
ATOM 767 C CA . GLY A 1 95 ? 3.559 8.697 -0.266 1.00 92.44 95 GLY A CA 1
ATOM 768 C C . GLY A 1 95 ? 2.867 7.363 -0.564 1.00 92.44 95 GLY A C 1
ATOM 769 O O . GLY A 1 95 ? 2.606 7.067 -1.729 1.00 92.44 95 GLY A O 1
ATOM 770 N N . TYR A 1 96 ? 2.544 6.544 0.444 1.00 92.38 96 TYR A N 1
ATOM 771 C CA . TYR A 1 96 ? 1.895 5.238 0.236 1.00 92.38 96 TYR A CA 1
ATOM 772 C C . TYR A 1 96 ? 0.387 5.330 -0.015 1.00 92.38 96 TYR A C 1
ATOM 774 O O . TYR A 1 96 ? -0.207 4.412 -0.589 1.00 92.38 96 TYR A O 1
ATOM 782 N N . LEU A 1 97 ? -0.256 6.403 0.442 1.00 94.88 97 LEU A N 1
ATOM 783 C CA . LEU A 1 97 ? -1.704 6.551 0.353 1.00 94.88 97 LEU A CA 1
ATOM 784 C C . LEU A 1 97 ? -2.136 8.011 0.218 1.00 94.88 97 LEU A C 1
ATOM 786 O O . LEU A 1 97 ? -1.440 8.922 0.651 1.00 94.88 97 LEU A O 1
ATOM 790 N N . ASP A 1 98 ? -3.330 8.203 -0.332 1.00 95.56 98 ASP A N 1
ATOM 791 C CA . ASP A 1 98 ? -4.049 9.471 -0.344 1.00 95.56 98 ASP A CA 1
ATOM 792 C C . ASP A 1 98 ? -5.186 9.423 0.679 1.00 95.56 98 ASP A C 1
ATOM 794 O O . ASP A 1 98 ? -5.924 8.435 0.762 1.00 95.56 98 ASP A O 1
ATOM 798 N N . LEU A 1 99 ? -5.362 10.511 1.433 1.00 95.69 99 LEU A N 1
ATOM 799 C CA . LEU A 1 99 ? -6.463 10.673 2.384 1.00 95.69 99 LEU A CA 1
ATOM 800 C C . LEU A 1 99 ? -7.418 11.762 1.921 1.00 95.69 99 LEU A C 1
ATOM 802 O O . LEU A 1 99 ? -7.008 12.897 1.677 1.00 95.69 99 LEU A O 1
ATOM 806 N N . ASN A 1 100 ? -8.701 11.419 1.898 1.00 92.69 100 ASN A N 1
ATOM 807 C CA . ASN A 1 100 ? -9.792 12.371 1.820 1.00 92.69 100 ASN A CA 1
ATOM 808 C C . ASN A 1 100 ? -10.556 12.328 3.148 1.00 92.69 100 ASN A C 1
ATOM 810 O O . ASN A 1 100 ? -11.431 11.482 3.346 1.00 92.69 100 ASN A O 1
ATOM 814 N N . GLU A 1 101 ? -10.187 13.222 4.067 1.00 84.50 101 GLU A N 1
ATOM 815 C CA . GLU A 1 101 ? -10.779 13.290 5.410 1.00 84.50 101 GLU A CA 1
ATOM 816 C C . GLU A 1 101 ? -12.265 13.673 5.349 1.00 84.50 101 GLU A C 1
ATOM 818 O O . GLU A 1 101 ? -13.074 13.064 6.044 1.00 84.50 101 GLU A O 1
ATOM 823 N N . ASN A 1 102 ? -12.645 14.571 4.432 1.00 88.69 102 ASN A N 1
ATOM 824 C CA . ASN A 1 102 ? -14.031 15.016 4.252 1.00 88.69 102 ASN A CA 1
ATOM 825 C C . ASN A 1 102 ? -14.964 13.865 3.854 1.00 88.69 102 ASN A C 1
ATOM 827 O O . ASN A 1 102 ? -16.095 13.782 4.320 1.00 88.69 102 ASN A O 1
ATOM 831 N N . LEU A 1 103 ? -14.486 12.962 2.995 1.00 90.75 103 LEU A N 1
ATOM 832 C CA . LEU A 1 103 ? -15.246 11.792 2.549 1.00 90.75 103 LEU A CA 1
ATOM 833 C C . LEU A 1 103 ? -14.958 10.537 3.382 1.00 90.75 103 LEU A C 1
ATOM 835 O O . LEU A 1 103 ? -15.460 9.463 3.046 1.00 90.75 103 LEU A O 1
ATOM 839 N N . ASN A 1 104 ? -14.143 10.650 4.435 1.00 93.19 104 ASN A N 1
ATOM 840 C CA . ASN A 1 104 ? -13.687 9.541 5.272 1.00 93.19 104 ASN A CA 1
ATOM 841 C C . ASN A 1 104 ? -13.102 8.370 4.453 1.00 93.19 104 ASN A C 1
ATOM 843 O O . ASN A 1 104 ? -13.394 7.195 4.704 1.00 93.19 104 ASN A O 1
ATOM 847 N N . ARG A 1 105 ? -12.298 8.689 3.430 1.00 95.44 105 ARG A N 1
ATOM 848 C CA . ARG A 1 105 ? -11.759 7.728 2.456 1.00 95.44 105 ARG A CA 1
ATOM 849 C C . ARG A 1 105 ? -10.239 7.733 2.404 1.00 95.44 105 ARG A C 1
ATOM 851 O O . ARG A 1 105 ? -9.596 8.769 2.549 1.00 95.44 105 ARG A O 1
ATOM 858 N N . VAL A 1 106 ? -9.691 6.559 2.122 1.00 96.00 106 VAL A N 1
ATOM 859 C CA . VAL A 1 106 ? -8.273 6.324 1.862 1.00 96.00 106 VAL A CA 1
ATOM 860 C C . VAL A 1 106 ? -8.104 5.570 0.549 1.00 96.00 106 VAL A C 1
ATOM 862 O O . VAL A 1 106 ? -8.883 4.665 0.241 1.00 96.00 106 VAL A O 1
ATOM 865 N N . LYS A 1 107 ? -7.097 5.940 -0.236 1.00 95.06 107 LYS A N 1
ATOM 866 C CA . LYS A 1 107 ? -6.759 5.304 -1.512 1.00 95.06 107 LYS A CA 1
ATOM 867 C C . LYS A 1 107 ? -5.278 4.950 -1.528 1.00 95.06 107 LYS A C 1
ATOM 869 O O . LYS A 1 107 ? -4.462 5.693 -0.999 1.00 95.06 107 LYS A O 1
ATOM 874 N N . LEU A 1 108 ? -4.937 3.814 -2.130 1.00 92.19 108 LEU A N 1
ATOM 875 C CA . LEU A 1 108 ? -3.542 3.417 -2.325 1.00 92.19 108 LEU A CA 1
ATOM 876 C C . LEU A 1 108 ? -2.916 4.204 -3.479 1.00 92.19 108 LEU A C 1
ATOM 878 O O . LEU A 1 108 ? -3.545 4.357 -4.532 1.00 92.19 108 LEU A O 1
ATOM 882 N N . THR A 1 109 ? -1.670 4.637 -3.316 1.00 91.56 109 THR A N 1
ATOM 883 C CA . THR A 1 109 ? -0.883 5.169 -4.434 1.00 91.56 109 THR A CA 1
ATOM 884 C C . THR A 1 109 ? -0.191 4.027 -5.192 1.00 91.56 109 THR A C 1
ATOM 886 O O . THR A 1 109 ? -0.048 2.913 -4.671 1.00 91.56 109 THR A O 1
ATOM 889 N N . PRO A 1 110 ? 0.299 4.279 -6.419 1.00 86.94 110 PRO A N 1
ATOM 890 C CA . PRO A 1 110 ? 1.100 3.304 -7.156 1.00 86.94 110 PRO A CA 1
ATOM 891 C C . PRO A 1 110 ? 2.399 2.884 -6.451 1.00 86.94 110 PRO A C 1
ATOM 893 O O . PRO A 1 110 ? 2.906 1.809 -6.761 1.00 86.94 110 PRO A O 1
ATOM 896 N N . LEU A 1 111 ? 2.917 3.681 -5.500 1.00 86.50 111 LEU A N 1
ATOM 897 C CA . LEU A 1 111 ? 4.168 3.412 -4.772 1.00 86.50 111 LEU A CA 1
ATOM 898 C C . LEU A 1 111 ? 4.175 2.023 -4.123 1.00 86.50 111 LEU A C 1
ATOM 900 O O . LEU A 1 111 ? 5.182 1.319 -4.143 1.00 86.50 111 LEU A O 1
ATOM 904 N N . ILE A 1 112 ? 3.017 1.592 -3.620 1.00 84.88 112 ILE A N 1
ATOM 905 C CA . ILE A 1 112 ? 2.832 0.264 -3.029 1.00 84.88 112 ILE A CA 1
ATOM 906 C C . ILE A 1 112 ? 3.217 -0.841 -4.011 1.00 84.88 112 ILE A C 1
ATOM 908 O O . ILE A 1 112 ? 3.882 -1.786 -3.612 1.00 84.88 112 ILE A O 1
ATOM 912 N N . GLY A 1 113 ? 2.852 -0.718 -5.288 1.00 78.62 113 GLY A N 1
ATOM 913 C CA . GLY A 1 113 ? 3.187 -1.722 -6.299 1.00 78.62 113 GLY A CA 1
ATOM 914 C C . GLY A 1 113 ? 4.675 -1.777 -6.655 1.00 78.62 113 GLY A C 1
ATOM 915 O O . GLY A 1 113 ? 5.113 -2.779 -7.209 1.00 78.62 113 GLY A O 1
ATOM 916 N N . TYR A 1 114 ? 5.445 -0.731 -6.340 1.00 79.88 114 TYR A N 1
ATOM 917 C CA . TYR A 1 114 ? 6.897 -0.714 -6.536 1.00 79.88 114 TYR A CA 1
ATOM 918 C C . TYR A 1 114 ? 7.653 -1.296 -5.340 1.00 79.88 114 TYR A C 1
ATOM 920 O O . TYR A 1 114 ? 8.680 -1.939 -5.529 1.00 79.88 114 TYR A O 1
ATOM 928 N N . HIS A 1 115 ? 7.157 -1.073 -4.120 1.00 78.69 115 HIS A N 1
ATOM 929 C CA . HIS A 1 115 ? 7.834 -1.501 -2.888 1.00 78.69 115 HIS A CA 1
ATOM 930 C C . HIS A 1 115 ? 7.340 -2.848 -2.344 1.00 78.69 115 HIS A C 1
ATOM 932 O O . HIS A 1 115 ? 8.023 -3.463 -1.528 1.00 78.69 115 HIS A O 1
ATOM 938 N N . LEU A 1 116 ? 6.152 -3.311 -2.744 1.00 77.00 116 LEU A N 1
ATOM 939 C CA . LEU A 1 116 ? 5.548 -4.536 -2.229 1.00 77.00 116 LEU A CA 1
ATOM 940 C C . LEU A 1 116 ? 5.211 -5.500 -3.363 1.00 77.00 116 LEU A C 1
ATOM 942 O O . LEU A 1 116 ? 4.420 -5.197 -4.256 1.00 77.00 116 LEU A O 1
ATOM 946 N N . ASP A 1 117 ? 5.733 -6.721 -3.250 1.00 79.50 117 ASP A N 1
ATOM 947 C CA . ASP A 1 117 ? 5.276 -7.852 -4.049 1.00 79.50 117 ASP A CA 1
ATOM 948 C C . ASP A 1 117 ? 3.914 -8.333 -3.524 1.00 79.50 117 ASP A C 1
ATOM 950 O O . ASP A 1 117 ? 3.805 -9.212 -2.660 1.00 79.50 117 ASP A O 1
ATOM 954 N N . LEU A 1 118 ? 2.855 -7.701 -4.033 1.00 78.88 118 LEU A N 1
ATOM 955 C CA . LEU A 1 118 ? 1.477 -8.023 -3.670 1.00 78.88 118 LEU A CA 1
ATOM 956 C C . LEU A 1 118 ? 1.123 -9.475 -4.022 1.00 78.88 118 LEU A C 1
ATOM 958 O O . LEU A 1 118 ? 0.410 -10.119 -3.256 1.00 78.88 118 LEU A O 1
ATOM 962 N N . ASN A 1 119 ? 1.655 -10.025 -5.117 1.00 77.06 119 ASN A N 1
ATOM 963 C CA . ASN A 1 119 ? 1.391 -11.412 -5.510 1.00 77.06 119 ASN A CA 1
ATOM 964 C C . ASN A 1 119 ? 1.941 -12.386 -4.466 1.00 77.06 119 ASN A C 1
ATOM 966 O O . ASN A 1 119 ? 1.221 -13.266 -3.989 1.00 77.06 119 ASN A O 1
ATOM 970 N N . ASN A 1 120 ? 3.192 -12.195 -4.049 1.00 76.38 120 ASN A N 1
ATOM 971 C CA . ASN A 1 120 ? 3.799 -13.003 -2.996 1.00 76.38 120 ASN A CA 1
ATOM 972 C C . ASN A 1 120 ? 3.082 -12.819 -1.649 1.00 76.38 120 ASN A C 1
ATOM 974 O O . ASN A 1 120 ? 2.848 -13.794 -0.933 1.00 76.38 120 ASN A O 1
ATOM 978 N N . LEU A 1 121 ? 2.663 -11.592 -1.319 1.00 79.69 121 LEU A N 1
ATOM 979 C CA . LEU A 1 121 ? 1.851 -11.322 -0.130 1.00 79.69 121 LEU A CA 1
ATOM 980 C C . LEU A 1 121 ? 0.556 -12.150 -0.138 1.00 79.69 121 LEU A C 1
ATOM 982 O O . LEU A 1 121 ? 0.251 -12.810 0.856 1.00 79.69 121 LEU A O 1
ATOM 986 N N . PHE A 1 122 ? -0.184 -12.171 -1.249 1.00 79.69 122 PHE A N 1
ATOM 987 C CA . PHE A 1 122 ? -1.421 -12.951 -1.352 1.00 79.69 122 PHE A CA 1
ATOM 988 C C . PHE A 1 122 ? -1.180 -14.452 -1.345 1.00 79.69 122 PHE A C 1
ATOM 990 O O . PHE A 1 122 ? -1.922 -15.169 -0.675 1.00 79.69 122 PHE A O 1
ATOM 997 N N . ASN A 1 123 ? -0.133 -14.929 -2.016 1.00 80.69 123 ASN A N 1
ATOM 998 C CA . ASN A 1 123 ? 0.232 -16.342 -1.982 1.00 80.69 123 ASN A CA 1
ATOM 999 C C . ASN A 1 123 ? 0.521 -16.785 -0.544 1.00 80.69 123 ASN A C 1
ATOM 1001 O O . ASN A 1 123 ? -0.038 -17.775 -0.073 1.00 80.69 123 ASN A O 1
ATOM 1005 N N . LYS A 1 124 ? 1.303 -15.997 0.204 1.00 81.50 124 LYS A N 1
ATOM 1006 C CA . LYS A 1 124 ? 1.576 -16.250 1.627 1.00 81.50 124 LYS A CA 1
ATOM 1007 C C . LYS A 1 124 ? 0.307 -16.210 2.480 1.00 81.50 124 LYS A C 1
ATOM 1009 O O . LYS A 1 124 ? 0.153 -17.049 3.367 1.00 81.50 124 LYS A O 1
ATOM 1014 N N . LEU A 1 125 ? -0.607 -15.272 2.224 1.00 80.81 125 LEU A N 1
ATOM 1015 C CA . LEU A 1 125 ? -1.889 -15.203 2.933 1.00 80.81 125 LEU A CA 1
ATOM 1016 C C . LEU A 1 125 ? -2.772 -16.417 2.636 1.00 80.81 125 LEU A C 1
ATOM 1018 O O . LEU A 1 125 ? -3.314 -17.007 3.566 1.00 80.81 125 LEU A O 1
ATOM 1022 N N . SER A 1 126 ? -2.875 -16.827 1.372 1.00 80.62 126 SER A N 1
ATOM 1023 C CA . SER A 1 126 ? -3.647 -18.001 0.954 1.00 80.62 126 SER A CA 1
ATOM 1024 C C . SER A 1 126 ? -3.103 -19.286 1.580 1.00 80.62 126 SER A C 1
ATOM 1026 O O . SER A 1 126 ? -3.871 -20.076 2.127 1.00 80.62 126 SER A O 1
ATOM 1028 N N . LEU A 1 127 ? -1.778 -19.465 1.587 1.00 81.50 127 LEU A N 1
ATOM 1029 C CA . LEU A 1 127 ? -1.125 -20.602 2.240 1.00 81.50 127 LEU A CA 1
ATOM 1030 C C . LEU A 1 127 ? -1.384 -20.620 3.750 1.00 81.50 127 LEU A C 1
ATOM 1032 O O . LEU A 1 127 ? -1.716 -21.667 4.300 1.00 81.50 127 LEU A O 1
ATOM 1036 N N . LYS A 1 128 ? -1.293 -19.466 4.426 1.00 79.88 128 LYS A N 1
ATOM 1037 C CA . LYS A 1 128 ? -1.617 -19.370 5.858 1.00 79.88 128 LYS A CA 1
ATOM 1038 C C . LYS A 1 128 ? -3.081 -19.687 6.152 1.00 79.88 128 LYS A C 1
ATOM 1040 O O . LYS A 1 128 ? -3.354 -20.340 7.152 1.00 79.88 128 LYS A O 1
ATOM 1045 N N . LEU A 1 129 ? -4.009 -19.247 5.303 1.00 78.31 129 LEU A N 1
ATOM 1046 C CA . LEU A 1 129 ? -5.431 -19.560 5.457 1.00 78.31 129 LEU A CA 1
ATOM 1047 C C . LEU A 1 129 ? -5.684 -21.064 5.314 1.00 78.31 129 LEU A C 1
ATOM 1049 O O . LEU A 1 129 ? -6.289 -21.648 6.207 1.00 78.31 129 LEU A O 1
ATOM 1053 N N . LYS A 1 130 ? -5.129 -21.704 4.275 1.00 74.00 130 LYS A N 1
ATOM 1054 C CA . LYS A 1 130 ? -5.207 -23.164 4.098 1.00 74.00 130 LYS A CA 1
ATOM 1055 C C . LYS A 1 130 ? -4.622 -23.912 5.295 1.00 74.00 130 LYS A C 1
ATOM 1057 O O . LYS A 1 130 ? -5.258 -24.812 5.825 1.00 74.00 130 LYS A O 1
ATOM 1062 N N . ASN A 1 131 ? -3.443 -23.512 5.769 1.00 65.56 131 ASN A N 1
ATOM 1063 C CA . ASN A 1 131 ? -2.793 -24.165 6.908 1.00 65.56 131 ASN A CA 1
ATOM 1064 C C . ASN A 1 131 ? -3.565 -23.971 8.224 1.00 65.56 131 ASN A C 1
ATOM 1066 O O . ASN A 1 131 ? -3.550 -24.860 9.072 1.00 65.56 131 ASN A O 1
ATOM 1070 N N . ASN A 1 132 ? -4.262 -22.845 8.392 1.00 58.69 132 ASN A N 1
ATOM 1071 C CA . ASN A 1 132 ? -5.118 -22.611 9.553 1.00 58.69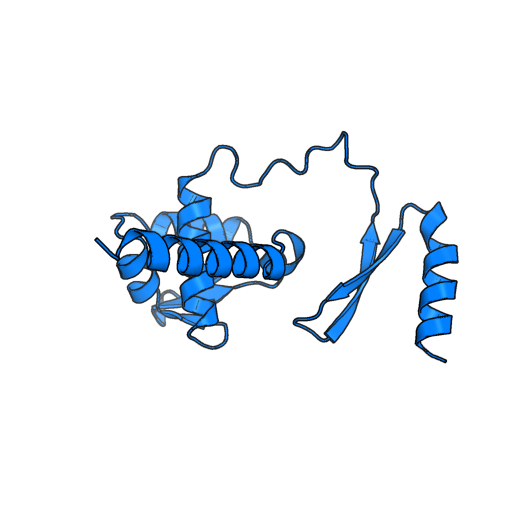 132 ASN A CA 1
ATOM 1072 C C . ASN A 1 132 ? -6.420 -23.426 9.492 1.00 58.69 132 ASN A C 1
ATOM 1074 O O . ASN A 1 132 ? -6.859 -23.904 10.532 1.00 58.69 132 ASN A O 1
ATOM 1078 N N . GLU A 1 133 ? -7.006 -23.675 8.316 1.00 51.78 133 GLU A N 1
ATOM 1079 C CA . GLU A 1 133 ? -8.161 -24.587 8.186 1.00 51.78 133 GLU A CA 1
ATOM 1080 C C . GLU A 1 133 ? -7.841 -26.019 8.657 1.00 51.78 133 GLU A C 1
ATOM 1082 O O . GLU A 1 133 ? -8.714 -26.700 9.195 1.00 51.78 133 GLU A O 1
ATOM 1087 N N . PHE A 1 134 ? -6.581 -26.459 8.547 1.00 45.50 134 PHE A N 1
ATOM 1088 C CA . PHE A 1 134 ? -6.123 -27.739 9.104 1.00 45.50 134 PHE A CA 1
ATOM 1089 C C . PHE A 1 134 ? -5.906 -27.720 10.627 1.00 45.50 134 PHE A C 1
ATOM 1091 O O . PHE A 1 134 ? -5.904 -28.779 11.246 1.00 45.50 134 PHE A O 1
ATOM 1098 N N . GLN A 1 135 ? -5.746 -26.547 11.244 1.00 44.69 135 GLN A N 1
ATOM 1099 C CA . GLN A 1 135 ? -5.507 -26.401 12.689 1.00 44.69 135 GLN A CA 1
ATOM 1100 C C . GLN A 1 135 ? -6.808 -26.296 13.505 1.00 44.69 135 GLN A C 1
ATOM 1102 O O . GLN A 1 135 ? -6.804 -26.604 14.693 1.00 44.69 135 GLN A O 1
ATOM 1107 N N . PHE A 1 136 ? -7.925 -25.897 12.884 1.00 40.09 136 PHE A N 1
ATOM 1108 C CA . PHE A 1 136 ? -9.236 -25.777 13.544 1.00 40.09 136 PHE A CA 1
ATOM 1109 C C . PHE A 1 136 ? -10.124 -27.026 13.418 1.00 40.09 136 PHE A C 1
ATOM 1111 O O . PHE A 1 136 ? -11.254 -27.023 13.900 1.00 40.09 136 PHE A O 1
ATOM 1118 N N . LYS A 1 137 ? -9.622 -28.111 12.814 1.00 38.47 137 LYS A N 1
ATOM 1119 C CA . LYS A 1 137 ? -10.217 -29.448 12.947 1.00 38.47 137 LYS A CA 1
ATOM 1120 C C . LYS A 1 137 ? -9.591 -30.165 14.146 1.00 38.47 137 LYS A C 1
ATOM 1122 O O . LYS A 1 137 ? -8.660 -30.950 13.978 1.00 38.47 137 LYS A O 1
ATOM 1127 N N . LYS A 1 138 ? -10.092 -29.883 15.345 1.00 35.94 138 LYS A N 1
ATOM 1128 C CA . LYS A 1 138 ? -9.951 -30.746 16.523 1.00 35.94 138 LYS A CA 1
ATOM 1129 C C . LYS A 1 138 ? -11.276 -30.807 17.256 1.00 35.94 138 LYS A C 1
ATOM 1131 O O . LYS A 1 138 ? -11.870 -29.724 17.442 1.00 35.94 138 LYS A O 1
#